Protein AF-A0A831V0L2-F1 (afdb_monomer)

Radius of gyration: 21.96 Å; Cα contacts (8 Å, |Δi|>4): 81; chains: 1; bounding box: 52×39×58 Å

Structure (mmCIF, N/CA/C/O backbone):
data_AF-A0A831V0L2-F1
#
_entry.id   AF-A0A831V0L2-F1
#
loop_
_atom_site.group_PDB
_atom_site.id
_atom_site.type_symbol
_atom_site.label_atom_id
_atom_site.label_alt_id
_atom_site.label_comp_id
_atom_site.label_asym_id
_atom_site.label_entity_id
_atom_site.label_seq_id
_atom_site.pdbx_PDB_ins_code
_atom_site.Cartn_x
_atom_site.Cartn_y
_atom_site.Cartn_z
_atom_site.occupancy
_atom_site.B_iso_or_equiv
_atom_site.auth_seq_id
_atom_site.auth_comp_id
_atom_site.auth_asym_id
_atom_site.auth_atom_id
_atom_site.pdbx_PDB_model_num
ATOM 1 N N . GLY A 1 1 ? 4.691 26.714 -2.841 1.00 62.34 1 GLY A N 1
ATOM 2 C CA . GLY A 1 1 ? 4.157 25.437 -2.334 1.00 62.34 1 GLY A CA 1
ATOM 3 C C . GLY A 1 1 ? 3.322 24.830 -3.431 1.00 62.34 1 GLY A C 1
ATOM 4 O O . GLY A 1 1 ? 2.643 25.592 -4.102 1.00 62.34 1 GLY A O 1
ATOM 5 N N . TYR A 1 2 ? 3.426 23.524 -3.656 1.00 72.19 2 TYR A N 1
ATOM 6 C CA . TYR A 1 2 ? 2.628 22.845 -4.677 1.00 72.19 2 TYR A CA 1
ATOM 7 C C . TYR A 1 2 ? 1.156 22.816 -4.266 1.00 72.19 2 TYR A C 1
ATOM 9 O O . TYR A 1 2 ? 0.840 22.475 -3.124 1.00 72.19 2 TYR A O 1
ATOM 17 N N . THR A 1 3 ? 0.258 23.151 -5.188 1.00 89.75 3 THR A N 1
ATOM 18 C CA . THR A 1 3 ? -1.159 22.804 -5.037 1.00 89.75 3 THR A CA 1
ATOM 19 C C . THR A 1 3 ? -1.319 21.277 -5.095 1.00 89.75 3 THR A C 1
ATOM 21 O O . THR A 1 3 ? -0.490 20.599 -5.715 1.00 89.75 3 THR A O 1
ATOM 24 N N . PRO A 1 4 ? -2.374 20.697 -4.489 1.00 81.50 4 PRO A N 1
ATOM 25 C CA . PRO A 1 4 ? -2.610 19.254 -4.555 1.00 81.50 4 PRO A CA 1
ATOM 26 C C . PRO A 1 4 ? -2.603 18.717 -5.993 1.00 81.50 4 PRO A C 1
ATOM 28 O O . PRO A 1 4 ? -1.989 17.689 -6.265 1.00 81.50 4 PRO A O 1
ATOM 31 N N . SER A 1 5 ? -3.201 19.450 -6.938 1.00 84.38 5 SER A N 1
ATOM 32 C CA . SER A 1 5 ? -3.215 19.089 -8.359 1.00 84.38 5 SER A CA 1
ATOM 33 C C . SER A 1 5 ? -1.823 19.046 -8.987 1.00 84.38 5 SER A C 1
ATOM 35 O O . SER A 1 5 ? -1.526 18.124 -9.741 1.00 84.38 5 SER A O 1
ATOM 37 N N . GLU A 1 6 ? -0.951 20.004 -8.673 1.00 90.25 6 GLU A N 1
ATOM 38 C CA . GLU A 1 6 ? 0.407 20.033 -9.227 1.00 90.25 6 GLU A CA 1
ATOM 39 C C . GLU A 1 6 ? 1.288 18.934 -8.621 1.00 90.25 6 GLU A C 1
ATOM 41 O O . GLU A 1 6 ? 2.101 18.341 -9.329 1.00 90.25 6 GLU A O 1
ATOM 46 N N . PHE A 1 7 ? 1.105 18.616 -7.334 1.00 87.56 7 PHE A N 1
ATOM 47 C CA . PHE A 1 7 ? 1.802 17.501 -6.694 1.00 87.56 7 PHE A CA 1
ATOM 48 C C . PHE A 1 7 ? 1.422 16.163 -7.340 1.00 87.56 7 PHE A C 1
ATOM 50 O O . PHE A 1 7 ? 2.300 15.434 -7.801 1.00 87.56 7 PHE A O 1
ATOM 57 N N . PHE A 1 8 ? 0.123 15.860 -7.440 1.00 86.44 8 PHE A N 1
ATOM 58 C CA . PHE A 1 8 ? -0.338 14.616 -8.064 1.00 86.44 8 PHE A CA 1
ATOM 59 C C . PHE A 1 8 ? 0.013 14.548 -9.552 1.00 86.44 8 PHE A C 1
ATOM 61 O O . PHE A 1 8 ? 0.412 13.487 -10.029 1.00 86.44 8 PHE A O 1
ATOM 68 N N . GLY A 1 9 ? -0.060 15.675 -10.268 1.00 89.12 9 GLY A N 1
ATOM 69 C CA . GLY A 1 9 ? 0.385 15.768 -11.658 1.00 89.12 9 GLY A CA 1
ATOM 70 C C . GLY A 1 9 ? 1.874 15.454 -11.817 1.00 89.12 9 GLY A C 1
ATOM 71 O O . GLY A 1 9 ? 2.248 14.681 -12.696 1.00 89.12 9 GLY A O 1
ATOM 72 N N . SER A 1 10 ? 2.720 15.983 -10.928 1.00 91.50 10 SER A N 1
ATOM 73 C CA . SER A 1 10 ? 4.159 15.700 -10.914 1.00 91.50 10 SER A CA 1
ATOM 74 C C . SER A 1 10 ? 4.450 14.225 -10.620 1.00 91.50 10 SER A C 1
ATOM 76 O O . SER A 1 10 ? 5.195 13.585 -11.360 1.00 91.50 10 SER A O 1
ATOM 78 N N . VAL A 1 11 ? 3.815 13.647 -9.595 1.00 88.50 11 VAL A N 1
ATOM 79 C CA . VAL A 1 11 ? 3.980 12.224 -9.248 1.00 88.50 11 VAL A CA 1
ATOM 80 C C . VAL A 1 11 ? 3.547 11.322 -10.407 1.00 88.50 11 VAL A C 1
ATOM 82 O O . VAL A 1 11 ? 4.280 10.408 -10.781 1.00 88.50 11 VAL A O 1
ATOM 85 N N . ALA A 1 12 ? 2.395 11.599 -11.022 1.00 89.75 12 ALA A N 1
ATOM 86 C CA . ALA A 1 12 ? 1.910 10.842 -12.171 1.00 89.75 12 ALA A CA 1
ATOM 87 C C . ALA A 1 12 ? 2.854 10.954 -13.379 1.00 89.75 12 ALA A C 1
ATOM 89 O O . ALA A 1 12 ? 3.116 9.951 -14.047 1.00 89.75 12 ALA A O 1
ATOM 90 N N . ALA A 1 13 ? 3.406 12.143 -13.641 1.00 92.25 13 ALA A N 1
ATOM 91 C CA . ALA A 1 13 ? 4.384 12.344 -14.706 1.00 92.25 13 ALA A CA 1
ATOM 92 C C . ALA A 1 13 ? 5.652 11.514 -14.466 1.00 92.25 13 ALA A C 1
ATOM 94 O O . ALA A 1 13 ? 6.080 10.784 -15.358 1.00 92.25 13 ALA A O 1
ATOM 95 N N . TRP A 1 14 ? 6.204 11.546 -13.250 1.00 93.12 14 TRP A N 1
ATOM 96 C CA . TRP A 1 14 ? 7.375 10.744 -12.884 1.00 93.12 14 TRP A CA 1
ATOM 97 C C . TRP A 1 14 ? 7.135 9.243 -13.037 1.00 93.12 14 TRP A C 1
ATOM 99 O O . TRP A 1 14 ? 7.963 8.554 -13.634 1.00 93.12 14 TRP A O 1
ATOM 109 N N . LEU A 1 15 ? 5.991 8.741 -12.562 1.00 91.75 15 LEU A N 1
ATOM 110 C CA . LEU A 1 15 ? 5.611 7.337 -12.742 1.00 91.75 15 LEU A CA 1
ATOM 111 C C . LEU A 1 15 ? 5.511 6.968 -14.222 1.00 91.75 15 LEU A C 1
ATOM 113 O O . LEU A 1 15 ? 6.011 5.926 -14.635 1.00 91.75 15 LEU A O 1
ATOM 117 N N . THR A 1 16 ? 4.908 7.842 -15.026 1.00 93.06 16 THR A N 1
ATOM 118 C CA . THR A 1 16 ? 4.739 7.626 -16.465 1.00 93.06 16 THR A CA 1
ATOM 119 C C . THR A 1 16 ? 6.090 7.589 -17.176 1.00 93.06 16 THR A C 1
ATOM 121 O O . THR A 1 16 ? 6.351 6.674 -17.953 1.00 93.06 16 THR A O 1
ATOM 124 N N . TYR A 1 17 ? 6.989 8.531 -16.882 1.00 94.75 17 TYR A N 1
ATOM 125 C CA . TYR A 1 17 ? 8.326 8.557 -17.476 1.00 94.75 17 TYR A CA 1
ATOM 126 C C . TYR A 1 17 ? 9.140 7.317 -17.115 1.00 94.75 17 TYR A C 1
ATOM 128 O O . TYR A 1 17 ? 9.710 6.685 -18.004 1.00 94.75 17 TYR A O 1
ATOM 136 N N . LEU A 1 18 ? 9.150 6.927 -15.839 1.00 93.81 18 LEU A N 1
ATOM 137 C CA . LEU A 1 18 ? 9.831 5.710 -15.400 1.00 93.81 18 LEU A CA 1
ATOM 138 C C . LEU A 1 18 ? 9.249 4.464 -16.074 1.00 93.81 18 LEU A C 1
ATOM 140 O O . LEU A 1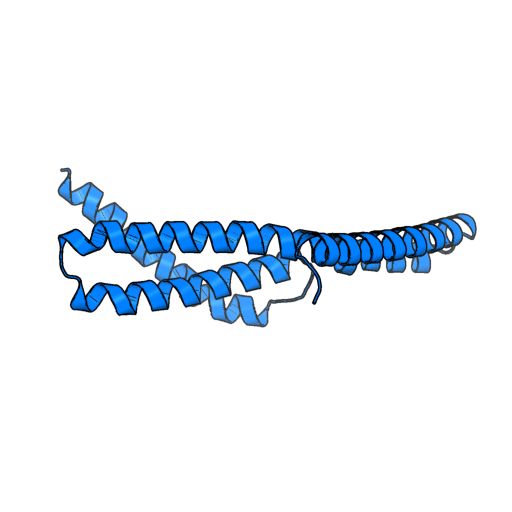 18 ? 10.011 3.615 -16.533 1.00 93.81 18 LEU A O 1
ATOM 144 N N . LEU A 1 19 ? 7.922 4.380 -16.196 1.00 94.56 19 LEU A N 1
ATOM 145 C CA . LEU A 1 19 ? 7.251 3.275 -16.875 1.00 94.56 19 LEU A CA 1
ATOM 146 C C . LEU A 1 19 ? 7.698 3.158 -18.333 1.00 94.56 19 LEU A C 1
ATOM 148 O O . LEU A 1 19 ? 8.107 2.081 -18.757 1.00 94.56 19 LEU A O 1
ATOM 152 N N . PHE A 1 20 ? 7.665 4.252 -19.097 1.00 95.25 20 PHE A N 1
ATOM 153 C CA . PHE A 1 20 ? 8.065 4.218 -20.505 1.00 95.25 20 PHE A CA 1
ATOM 154 C C . PHE A 1 20 ? 9.547 3.894 -20.691 1.00 95.25 20 PHE A C 1
ATOM 156 O O . PHE A 1 20 ? 9.886 3.137 -21.599 1.00 95.25 20 PHE A O 1
ATOM 163 N N . ILE A 1 21 ? 10.425 4.411 -19.826 1.00 95.19 21 ILE A N 1
ATOM 164 C CA . ILE A 1 21 ? 11.856 4.086 -19.864 1.00 95.19 21 ILE A CA 1
ATOM 165 C C . ILE A 1 21 ? 12.062 2.587 -19.621 1.00 95.19 21 ILE A C 1
ATOM 167 O O . ILE A 1 21 ? 12.730 1.926 -20.413 1.00 95.19 21 ILE A O 1
ATOM 171 N N . LEU A 1 22 ? 11.460 2.029 -18.568 1.00 94.56 22 LEU A N 1
ATOM 172 C CA . LEU A 1 22 ? 11.603 0.608 -18.249 1.00 94.56 22 LEU A CA 1
ATOM 173 C C . LEU A 1 22 ? 10.995 -0.281 -19.340 1.00 94.56 22 LEU A C 1
ATOM 175 O O . LEU A 1 22 ? 11.629 -1.242 -19.764 1.00 94.56 22 LEU A O 1
ATOM 179 N N . LEU A 1 23 ? 9.824 0.065 -19.874 1.00 94.69 23 LEU A N 1
ATOM 180 C CA . LEU A 1 23 ? 9.219 -0.687 -20.976 1.00 94.69 23 LEU A CA 1
ATOM 181 C C . LEU A 1 23 ? 10.064 -0.636 -22.254 1.00 94.69 23 LEU A C 1
ATOM 183 O O . LEU A 1 23 ? 10.171 -1.646 -22.947 1.00 94.69 23 LEU A O 1
ATOM 187 N N . ALA A 1 24 ? 10.708 0.495 -22.553 1.00 95.00 24 ALA A N 1
ATOM 188 C CA . ALA A 1 24 ? 11.638 0.587 -23.675 1.00 95.00 24 ALA A CA 1
ATOM 189 C C . ALA A 1 24 ? 12.848 -0.341 -23.477 1.00 95.00 24 ALA A C 1
ATOM 191 O O . ALA A 1 24 ? 13.230 -1.057 -24.403 1.00 95.00 24 ALA A O 1
ATOM 192 N N . VAL A 1 25 ? 13.414 -0.391 -22.265 1.00 94.75 25 VAL A N 1
ATOM 193 C CA . VAL A 1 25 ? 14.508 -1.320 -21.933 1.00 94.75 25 VAL A CA 1
ATOM 194 C C . VAL A 1 25 ? 14.046 -2.775 -22.055 1.00 94.75 25 VAL A C 1
ATOM 196 O O . VAL A 1 25 ? 14.749 -3.582 -22.661 1.00 94.75 25 VAL A O 1
ATOM 199 N N . ALA A 1 26 ? 12.856 -3.110 -21.551 1.00 93.62 26 ALA A N 1
ATOM 200 C CA . ALA A 1 26 ? 12.283 -4.451 -21.665 1.00 93.62 26 ALA A CA 1
ATOM 201 C C . ALA A 1 26 ? 12.078 -4.860 -23.135 1.00 93.62 26 ALA A C 1
ATOM 203 O O . ALA A 1 26 ? 12.433 -5.971 -23.532 1.00 93.62 26 ALA A O 1
ATOM 204 N N . TYR A 1 27 ? 11.563 -3.947 -23.962 1.00 94.50 27 TYR A N 1
ATOM 205 C CA . TYR A 1 27 ? 11.375 -4.171 -25.394 1.00 94.50 27 TYR A CA 1
ATOM 206 C C . TYR A 1 27 ? 12.703 -4.422 -26.115 1.00 94.50 27 TYR A C 1
ATOM 208 O O . TYR A 1 27 ? 12.811 -5.361 -26.905 1.00 94.50 27 TYR A O 1
ATOM 216 N N . LEU A 1 28 ? 13.738 -3.627 -25.827 1.00 94.38 28 LEU A N 1
ATOM 217 C CA . LEU A 1 28 ? 15.071 -3.850 -26.388 1.00 94.38 28 LEU A CA 1
ATOM 218 C C . LEU A 1 28 ? 15.634 -5.204 -25.938 1.00 94.38 28 LEU A C 1
ATOM 220 O O . LEU A 1 28 ? 16.060 -5.988 -26.781 1.00 94.38 28 LEU A O 1
ATOM 224 N N . ALA A 1 29 ? 15.572 -5.521 -24.642 1.00 93.19 29 ALA A N 1
ATOM 225 C CA . ALA A 1 29 ? 16.053 -6.793 -24.102 1.00 93.19 29 ALA A CA 1
ATOM 226 C C . ALA A 1 29 ? 15.389 -8.004 -24.776 1.00 93.19 29 ALA A C 1
ATOM 228 O O . ALA A 1 29 ? 16.076 -8.956 -25.145 1.00 93.19 29 ALA A O 1
ATOM 229 N N . SER A 1 30 ? 14.075 -7.936 -25.010 1.00 92.38 30 SER A N 1
ATOM 230 C CA . SER A 1 30 ? 13.330 -8.972 -25.728 1.00 92.38 30 SER A CA 1
ATOM 231 C C . SER A 1 30 ? 13.809 -9.135 -27.177 1.00 92.38 30 SER A C 1
ATOM 233 O O . SER A 1 30 ? 14.052 -10.260 -27.610 1.00 92.38 30 SER A O 1
ATOM 235 N N . ASN A 1 31 ? 14.027 -8.034 -27.904 1.00 93.94 31 ASN A N 1
ATOM 236 C CA . ASN A 1 31 ? 14.506 -8.078 -29.291 1.00 93.94 31 ASN A CA 1
ATOM 237 C C . ASN A 1 31 ? 15.941 -8.606 -29.425 1.00 93.94 31 ASN A C 1
ATOM 239 O O . ASN A 1 31 ? 16.259 -9.278 -30.402 1.00 93.94 31 ASN A O 1
ATOM 243 N N . PHE A 1 32 ? 16.804 -8.337 -28.444 1.00 93.00 32 PHE A N 1
ATOM 244 C CA . PHE A 1 32 ? 18.171 -8.867 -28.408 1.00 93.00 32 PHE A CA 1
ATOM 245 C C . PHE A 1 32 ? 18.261 -10.292 -27.827 1.00 93.00 32 PHE A C 1
ATOM 247 O O . PHE A 1 32 ? 19.362 -10.814 -27.666 1.00 93.00 32 PHE A O 1
ATOM 254 N N . GLY A 1 33 ? 17.126 -10.930 -27.510 1.00 91.69 33 GLY A N 1
ATOM 255 C CA . GLY A 1 33 ? 17.074 -12.296 -26.977 1.00 91.69 33 GLY A CA 1
ATOM 256 C C . GLY A 1 33 ? 17.553 -12.432 -25.528 1.00 91.69 33 GLY A C 1
ATOM 257 O O . GLY A 1 33 ? 17.841 -13.538 -25.075 1.00 91.69 33 GLY A O 1
ATOM 258 N N . ASN A 1 34 ? 17.651 -11.327 -24.786 1.00 92.12 34 ASN A N 1
ATOM 259 C CA . ASN A 1 34 ? 18.214 -11.291 -23.441 1.00 92.12 34 ASN A CA 1
ATOM 260 C C . ASN A 1 34 ? 17.104 -11.430 -22.382 1.00 92.12 34 ASN A C 1
ATOM 262 O O . ASN A 1 34 ? 16.603 -10.450 -21.824 1.00 92.12 34 ASN A O 1
ATOM 266 N N . VAL A 1 35 ? 16.677 -12.676 -22.155 1.00 91.56 35 VAL A N 1
ATOM 267 C CA . VAL A 1 35 ? 15.494 -13.015 -21.340 1.00 91.56 35 VAL A CA 1
ATOM 268 C C . VAL A 1 35 ? 15.653 -12.608 -19.872 1.00 91.56 35 VAL A C 1
ATOM 270 O O . VAL A 1 35 ? 14.691 -12.138 -19.267 1.00 91.56 35 VAL A O 1
ATOM 273 N N . GLU A 1 36 ? 16.858 -12.727 -19.310 1.00 92.94 36 GLU A N 1
ATOM 274 C CA . GLU A 1 36 ? 17.133 -12.368 -17.910 1.00 92.94 36 GLU A CA 1
ATOM 275 C C . GLU A 1 36 ? 16.883 -10.879 -17.646 1.00 92.94 36 GLU A C 1
ATOM 277 O O . GLU A 1 36 ? 16.205 -10.512 -16.685 1.00 92.94 36 GLU A O 1
ATOM 282 N N . VAL A 1 37 ? 17.366 -10.014 -18.544 1.00 91.38 37 VAL A N 1
ATOM 283 C CA . VAL A 1 37 ? 17.175 -8.562 -18.440 1.00 91.38 37 VAL A CA 1
ATOM 284 C C . VAL A 1 37 ? 15.698 -8.207 -18.577 1.00 91.38 37 VAL A C 1
ATOM 286 O O . VAL A 1 37 ? 15.189 -7.408 -17.796 1.00 91.38 37 VAL A O 1
ATOM 289 N N . TYR A 1 38 ? 14.987 -8.825 -19.524 1.00 93.44 38 TYR A N 1
ATOM 290 C CA . TYR A 1 38 ? 13.546 -8.616 -19.679 1.00 93.44 38 TYR A CA 1
ATOM 291 C C . TYR A 1 38 ? 12.782 -8.959 -18.392 1.00 93.44 38 TYR A C 1
ATOM 293 O O . TYR A 1 38 ? 12.011 -8.135 -17.900 1.00 93.44 38 TYR A O 1
ATOM 301 N N . GLN A 1 39 ? 13.024 -10.140 -17.816 1.00 93.94 39 GLN A N 1
ATOM 302 C C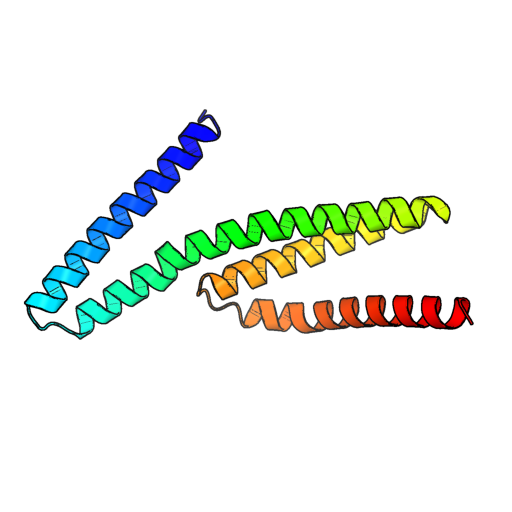A . GLN A 1 39 ? 12.356 -10.579 -16.588 1.00 93.94 39 GLN A CA 1
ATOM 303 C C . GLN A 1 39 ? 12.674 -9.666 -15.403 1.00 93.94 39 GLN A C 1
ATOM 305 O O . GLN A 1 39 ? 11.774 -9.308 -14.644 1.00 93.94 39 GLN A O 1
ATOM 310 N N . TRP A 1 40 ? 13.934 -9.250 -15.262 1.00 94.38 40 TRP A N 1
ATOM 311 C CA . TRP A 1 40 ? 14.344 -8.334 -14.202 1.00 94.38 40 TRP A CA 1
AT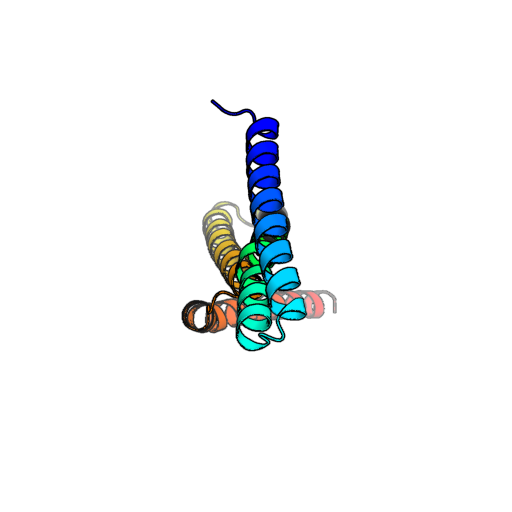OM 312 C C . TRP A 1 40 ? 13.648 -6.973 -14.319 1.00 94.38 40 TRP A C 1
ATOM 314 O O . TRP A 1 40 ? 13.113 -6.465 -13.334 1.00 94.38 40 TRP A O 1
ATOM 324 N N . VAL A 1 41 ? 13.584 -6.408 -15.529 1.00 93.69 41 VAL A N 1
ATOM 325 C CA . VAL A 1 41 ? 12.908 -5.126 -15.769 1.00 93.69 41 VAL A CA 1
ATOM 326 C C . VAL A 1 41 ? 11.404 -5.239 -15.532 1.00 93.69 41 VAL A C 1
ATOM 328 O O . VAL A 1 41 ? 10.829 -4.370 -14.882 1.00 93.69 41 VAL A O 1
ATOM 331 N N . MET A 1 42 ? 10.761 -6.308 -16.008 1.00 94.06 42 MET A N 1
ATOM 332 C CA . MET A 1 42 ? 9.328 -6.520 -15.780 1.00 94.06 42 MET A CA 1
ATOM 333 C C . MET A 1 42 ? 9.008 -6.689 -14.294 1.00 94.06 42 MET A C 1
ATOM 335 O O . MET A 1 42 ? 8.068 -6.069 -13.804 1.00 94.06 42 MET A O 1
ATOM 339 N N . SER A 1 43 ? 9.838 -7.428 -13.554 1.00 92.44 43 SER A N 1
ATOM 340 C CA . SER A 1 43 ? 9.723 -7.538 -12.096 1.00 92.44 43 SER A CA 1
ATOM 341 C C . SER A 1 43 ? 9.864 -6.173 -11.413 1.00 92.44 43 SER A C 1
ATOM 343 O O . SER A 1 43 ? 9.059 -5.817 -10.553 1.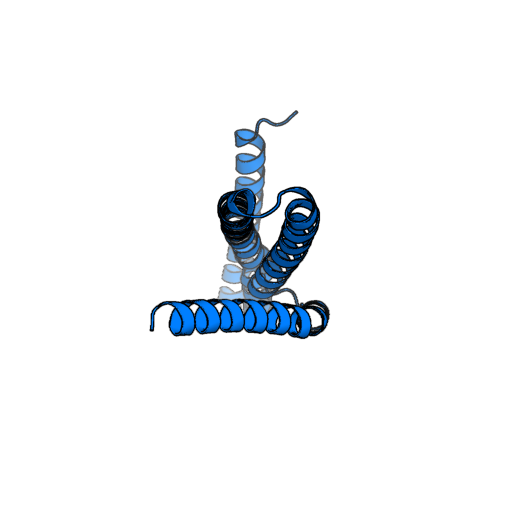00 92.44 43 SER A O 1
ATOM 345 N N . ALA A 1 44 ? 10.817 -5.342 -11.850 1.00 91.44 44 ALA A N 1
ATOM 346 C CA . ALA A 1 44 ? 10.965 -3.985 -11.332 1.00 91.44 44 ALA A CA 1
ATOM 347 C C . ALA A 1 44 ? 9.730 -3.108 -11.617 1.00 91.44 44 ALA A C 1
ATOM 349 O O . ALA A 1 44 ? 9.292 -2.357 -10.745 1.00 91.44 44 ALA A O 1
ATOM 350 N N . VAL A 1 45 ? 9.135 -3.216 -12.809 1.00 92.62 45 VAL A N 1
ATOM 351 C CA . VAL A 1 45 ? 7.889 -2.513 -13.155 1.00 92.62 45 VAL A CA 1
ATOM 352 C C . VAL A 1 45 ? 6.739 -2.970 -12.250 1.00 92.62 45 VAL A C 1
ATOM 354 O O . VAL A 1 45 ? 6.012 -2.139 -11.705 1.00 92.62 45 VAL A O 1
ATOM 357 N N . GLU A 1 46 ? 6.580 -4.274 -12.043 1.00 89.50 46 GLU A N 1
ATOM 358 C CA . GLU A 1 46 ? 5.510 -4.827 -11.210 1.00 89.50 46 GLU A CA 1
ATOM 359 C C . GLU A 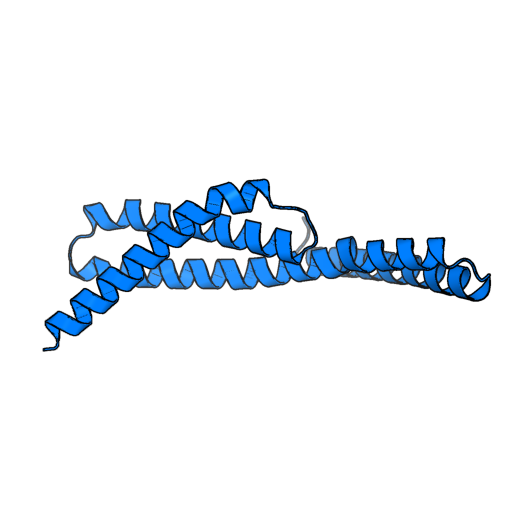1 46 ? 5.643 -4.435 -9.735 1.00 89.50 46 GLU A C 1
ATOM 361 O O . GLU A 1 46 ? 4.674 -3.973 -9.129 1.00 89.50 46 GLU A O 1
ATOM 366 N N . VAL A 1 47 ? 6.84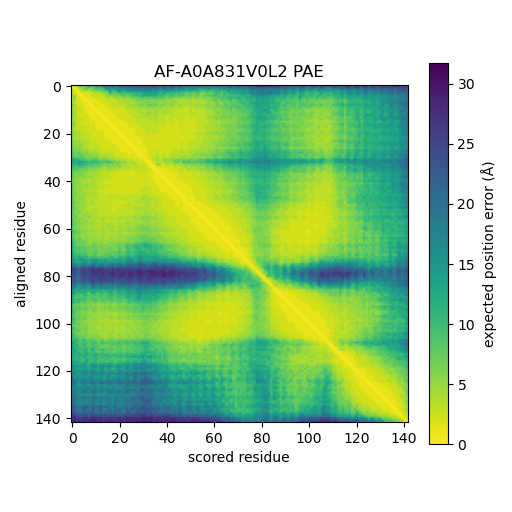0 -4.567 -9.163 1.00 88.12 47 VAL A N 1
ATOM 367 C CA . VAL A 1 47 ? 7.079 -4.301 -7.740 1.00 88.12 47 VAL A CA 1
ATOM 368 C C . VAL A 1 47 ? 7.105 -2.802 -7.453 1.00 88.12 47 VAL A C 1
ATOM 370 O O . VAL A 1 47 ? 6.429 -2.338 -6.541 1.00 88.12 47 VAL A O 1
ATOM 373 N N . TYR A 1 48 ? 7.849 -2.008 -8.227 1.00 87.38 48 TYR A N 1
ATOM 374 C CA . TYR A 1 48 ? 8.070 -0.604 -7.872 1.00 87.38 48 TYR A CA 1
ATOM 375 C C . TYR A 1 48 ? 7.033 0.349 -8.459 1.00 87.38 48 TYR A C 1
ATOM 377 O O . TYR A 1 48 ? 6.631 1.282 -7.771 1.00 87.38 48 TYR A O 1
ATOM 385 N N . LEU A 1 49 ? 6.576 0.145 -9.699 1.00 89.94 49 LEU A N 1
ATOM 386 C CA . LEU A 1 49 ? 5.588 1.045 -10.309 1.00 89.94 49 LEU A CA 1
ATOM 387 C C . LEU A 1 49 ? 4.168 0.613 -9.956 1.00 89.94 49 LEU A C 1
ATOM 389 O O . LEU A 1 49 ? 3.429 1.366 -9.320 1.00 89.94 49 LEU A O 1
ATOM 393 N N . PHE A 1 50 ? 3.784 -0.610 -10.324 1.00 90.12 50 PHE A N 1
ATOM 394 C CA . PHE A 1 50 ? 2.437 -1.098 -10.025 1.00 90.12 50 PHE A CA 1
ATOM 395 C C . PHE A 1 50 ? 2.221 -1.290 -8.524 1.00 90.12 50 PHE A C 1
ATOM 397 O O . PHE A 1 50 ? 1.153 -0.936 -8.021 1.00 90.12 50 PHE A O 1
ATOM 404 N N . GLY A 1 51 ? 3.227 -1.779 -7.797 1.00 90.56 51 GLY A N 1
ATOM 405 C CA . GLY A 1 51 ? 3.175 -1.876 -6.341 1.00 90.56 51 GLY A CA 1
ATOM 406 C C . GLY A 1 51 ? 2.965 -0.521 -5.663 1.00 90.56 51 GLY A C 1
ATOM 407 O O . GLY A 1 51 ? 2.101 -0.407 -4.794 1.00 90.56 51 GLY A O 1
ATOM 408 N N . PHE A 1 52 ? 3.641 0.539 -6.119 1.00 88.81 52 PHE A N 1
ATOM 409 C CA . PHE A 1 52 ? 3.426 1.894 -5.598 1.00 88.81 52 PHE A CA 1
ATOM 410 C C . PHE A 1 52 ? 1.989 2.387 -5.818 1.00 88.81 52 PHE A C 1
ATOM 412 O O . PHE A 1 52 ? 1.366 2.923 -4.899 1.00 88.81 52 PHE A O 1
ATOM 419 N N . VAL A 1 53 ? 1.423 2.166 -7.009 1.00 91.19 53 VAL A N 1
ATOM 420 C CA . VAL A 1 53 ? 0.032 2.551 -7.307 1.00 91.19 53 VAL A CA 1
ATOM 421 C C . VAL A 1 53 ? -0.959 1.776 -6.432 1.00 91.19 53 VAL A C 1
ATOM 423 O O . VAL A 1 53 ? -1.876 2.378 -5.869 1.00 91.19 53 VAL A O 1
ATOM 426 N N . LYS A 1 54 ? -0.763 0.458 -6.272 1.00 89.56 54 LYS A N 1
ATOM 427 C CA . LYS A 1 54 ? -1.586 -0.383 -5.385 1.00 89.56 54 LYS A CA 1
ATOM 428 C C . LYS A 1 54 ? -1.521 0.105 -3.943 1.00 89.56 54 LYS A C 1
ATOM 430 O O . LYS A 1 54 ? -2.568 0.302 -3.331 1.00 89.56 54 LYS A O 1
ATOM 435 N N . PHE A 1 55 ? -0.315 0.352 -3.431 1.00 91.19 55 PHE A N 1
ATOM 436 C CA . PHE A 1 55 ? -0.098 0.873 -2.084 1.00 91.19 55 PHE A CA 1
ATOM 437 C C . PHE A 1 55 ? -0.897 2.159 -1.854 1.00 91.19 55 PHE A C 1
ATOM 439 O O . PHE A 1 55 ? -1.619 2.280 -0.861 1.00 91.19 55 PHE A O 1
ATOM 446 N N . PHE A 1 56 ? -0.813 3.102 -2.794 1.00 90.38 56 PHE A N 1
ATOM 447 C CA . PHE A 1 56 ? -1.479 4.394 -2.669 1.00 90.38 56 PHE A CA 1
ATOM 448 C C . PHE A 1 56 ? -3.007 4.255 -2.691 1.00 90.38 56 PHE A C 1
ATOM 450 O O . PHE A 1 56 ? -3.700 4.804 -1.836 1.00 90.38 56 PHE A O 1
ATOM 457 N N . MET A 1 57 ? -3.535 3.466 -3.630 1.00 91.69 57 MET A N 1
ATOM 458 C CA . MET A 1 57 ? -4.973 3.232 -3.772 1.00 91.69 57 MET A CA 1
ATOM 459 C C . MET A 1 57 ? -5.566 2.537 -2.540 1.00 91.69 57 MET A C 1
ATOM 461 O O . MET A 1 57 ? -6.583 2.982 -2.007 1.00 91.69 57 MET A O 1
ATOM 465 N N . ILE A 1 58 ? -4.907 1.480 -2.059 1.00 91.56 58 ILE A N 1
ATOM 466 C CA . ILE A 1 58 ? -5.332 0.732 -0.873 1.00 91.56 58 ILE A CA 1
ATOM 467 C C . ILE A 1 58 ? -5.263 1.614 0.372 1.00 91.56 58 ILE A C 1
ATOM 469 O O . ILE A 1 58 ? -6.185 1.575 1.180 1.00 91.56 58 ILE A O 1
ATOM 473 N N . SER A 1 59 ? -4.220 2.436 0.518 1.00 91.56 59 SER A N 1
ATOM 474 C CA . SER A 1 59 ? -4.083 3.330 1.673 1.00 91.56 59 SER A CA 1
ATOM 475 C C . SER A 1 59 ? -5.204 4.367 1.726 1.00 91.56 59 SER A C 1
ATOM 477 O O . SER A 1 59 ? -5.807 4.547 2.780 1.00 91.56 59 SER A O 1
ATOM 479 N N . ILE A 1 60 ? -5.540 5.004 0.596 1.00 92.88 60 ILE A N 1
ATOM 480 C CA . ILE A 1 60 ? -6.642 5.979 0.537 1.00 92.88 60 ILE A CA 1
ATOM 481 C C . ILE A 1 60 ? -7.960 5.319 0.946 1.00 92.88 60 ILE A C 1
ATOM 483 O O . ILE A 1 60 ? -8.643 5.806 1.845 1.00 92.88 60 ILE A O 1
ATOM 487 N N . ILE A 1 61 ? -8.314 4.203 0.303 1.00 92.44 61 ILE A N 1
ATOM 488 C CA . ILE A 1 61 ? -9.579 3.509 0.574 1.00 92.44 61 ILE A CA 1
ATOM 489 C C . ILE A 1 61 ? -9.602 2.996 2.016 1.00 92.44 61 ILE A C 1
ATOM 491 O O . ILE A 1 61 ? -10.593 3.168 2.722 1.00 92.44 61 ILE A O 1
ATOM 495 N N . GLY A 1 62 ? -8.504 2.395 2.467 1.00 90.75 62 GLY A N 1
ATOM 496 C CA . GLY A 1 62 ? -8.378 1.843 3.805 1.00 90.75 62 GLY A CA 1
ATOM 497 C C . GLY A 1 62 ? -8.529 2.909 4.883 1.00 90.75 62 GLY A C 1
ATOM 498 O O . GLY A 1 62 ? -9.306 2.709 5.808 1.00 90.75 62 GLY A O 1
ATOM 499 N N . PHE A 1 63 ? -7.877 4.065 4.754 1.00 93.50 63 PHE A N 1
ATOM 500 C CA . PHE A 1 63 ? -8.021 5.145 5.734 1.00 93.50 63 PHE A CA 1
ATOM 501 C C . PHE A 1 63 ? -9.439 5.714 5.774 1.00 93.50 63 PHE A C 1
ATOM 503 O O . PHE A 1 63 ? -9.972 5.891 6.866 1.00 93.50 63 PHE A O 1
ATOM 510 N N . ILE A 1 64 ? -10.094 5.883 4.619 1.00 93.25 64 ILE A N 1
ATOM 511 C CA . ILE A 1 64 ? -11.508 6.290 4.565 1.00 93.25 64 ILE A CA 1
ATOM 512 C C . ILE A 1 64 ? -12.396 5.280 5.313 1.00 93.25 64 ILE A C 1
ATOM 514 O O . ILE A 1 64 ? -13.281 5.672 6.073 1.00 93.25 64 ILE A O 1
ATOM 518 N N . LEU A 1 65 ? -12.159 3.977 5.126 1.00 89.88 65 LEU A N 1
ATOM 519 C CA . LEU A 1 65 ? -12.910 2.930 5.825 1.00 89.88 65 LEU A CA 1
ATOM 520 C C . LEU A 1 65 ? -12.670 2.953 7.336 1.00 89.88 65 LEU A C 1
ATOM 522 O O . LEU A 1 65 ? -13.618 2.783 8.103 1.00 89.88 65 LEU A O 1
ATOM 526 N N . VAL A 1 66 ? -11.426 3.169 7.768 1.00 90.12 66 VAL A N 1
ATOM 527 C CA . VAL A 1 66 ? -11.093 3.270 9.194 1.00 90.12 66 VAL A CA 1
ATOM 528 C C . VAL A 1 66 ? -11.784 4.468 9.828 1.00 90.12 66 VAL A C 1
ATOM 530 O O . VAL A 1 66 ? -12.399 4.312 10.881 1.00 90.12 66 VAL A O 1
ATOM 533 N N . ASP A 1 67 ? -11.748 5.629 9.177 1.00 89.69 67 ASP A N 1
ATOM 534 C CA . ASP A 1 67 ? -12.409 6.840 9.667 1.00 89.69 67 ASP A CA 1
ATOM 535 C C . ASP A 1 67 ? -13.917 6.626 9.814 1.00 89.69 67 ASP A C 1
ATOM 537 O O . ASP A 1 67 ? -14.482 6.909 10.872 1.00 89.69 67 ASP A O 1
ATOM 541 N N . GLY A 1 68 ? -14.557 6.032 8.801 1.00 86.56 68 GLY A N 1
ATOM 542 C CA . GLY A 1 68 ? -15.980 5.699 8.857 1.00 86.56 68 GLY A CA 1
ATOM 543 C C . GLY A 1 68 ? -16.319 4.686 9.956 1.00 86.56 68 GLY A C 1
ATOM 544 O O . GLY A 1 68 ? -17.326 4.833 10.651 1.00 86.56 68 GLY A O 1
ATOM 545 N N . PHE A 1 69 ? -15.474 3.671 10.160 1.00 84.69 69 PHE A N 1
ATOM 546 C CA . PHE A 1 69 ? -15.673 2.668 11.208 1.00 84.69 69 PHE A CA 1
ATOM 547 C C . PHE A 1 69 ? -15.526 3.259 12.615 1.00 84.69 69 PHE A C 1
ATOM 549 O O . PHE A 1 69 ? -16.344 2.994 13.497 1.00 84.69 69 PHE A O 1
ATOM 556 N N . VAL A 1 70 ? -14.509 4.091 12.830 1.00 84.94 70 VAL A N 1
ATOM 557 C CA . VAL A 1 70 ? -14.271 4.758 14.113 1.00 84.94 70 VAL A CA 1
ATOM 558 C C . VAL A 1 70 ? -15.403 5.738 14.417 1.00 84.94 70 VAL A C 1
ATOM 560 O O . VAL A 1 70 ? -15.937 5.730 15.527 1.00 84.94 70 VAL A O 1
ATOM 563 N N . GLU A 1 71 ? -15.848 6.519 13.431 1.00 84.44 71 GLU A N 1
ATOM 564 C CA . GLU A 1 71 ? -16.993 7.420 13.585 1.00 84.44 71 GLU A CA 1
ATOM 565 C C . GLU A 1 71 ? -18.285 6.659 13.933 1.00 84.44 71 GLU A C 1
ATOM 567 O O . GLU A 1 71 ? -19.068 7.110 14.776 1.00 84.44 71 GLU A O 1
ATOM 572 N N . TYR A 1 72 ? -18.493 5.474 13.349 1.00 82.25 72 TYR A N 1
ATOM 573 C CA . TYR A 1 72 ? -19.613 4.602 13.705 1.00 82.25 72 TYR A CA 1
ATOM 574 C C . TYR A 1 72 ? -19.558 4.158 15.175 1.00 82.25 72 TYR A C 1
ATOM 576 O O . TYR A 1 72 ? -20.579 4.212 15.868 1.00 82.25 72 TYR A O 1
ATOM 584 N N . ILE A 1 73 ? -18.375 3.786 15.682 1.00 78.00 73 ILE A N 1
ATOM 585 C CA . ILE A 1 73 ? -18.185 3.451 17.103 1.00 78.00 73 ILE A CA 1
ATOM 586 C C . ILE A 1 73 ? -18.538 4.651 17.984 1.00 78.00 73 ILE A C 1
ATOM 588 O O . ILE A 1 73 ? -19.301 4.491 18.938 1.00 78.00 73 ILE A O 1
ATOM 592 N N . TYR A 1 74 ? -18.048 5.849 17.653 1.00 75.62 74 TYR A N 1
ATOM 593 C CA . TYR A 1 74 ? -18.372 7.063 18.406 1.00 75.62 74 TYR A CA 1
ATOM 594 C C . TYR A 1 74 ? -19.884 7.309 18.462 1.00 75.62 74 TYR A C 1
ATOM 596 O O . TYR A 1 74 ? -20.434 7.465 19.553 1.00 75.62 74 TYR A O 1
ATOM 604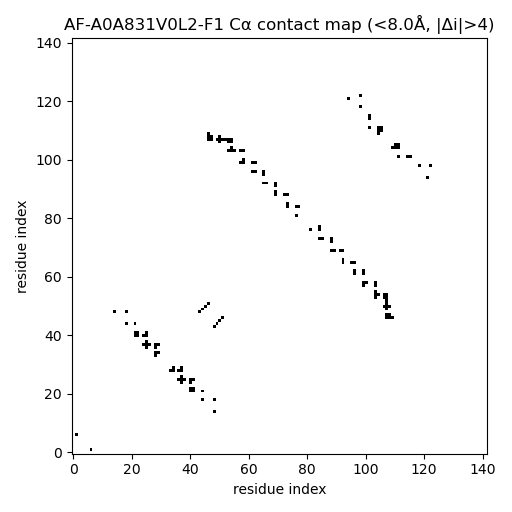 N N . LYS A 1 75 ? -20.580 7.272 17.318 1.00 74.38 75 LYS A N 1
ATOM 605 C CA . LYS A 1 75 ? -22.038 7.486 17.253 1.00 74.38 75 LYS A CA 1
ATOM 606 C C . LYS A 1 75 ? -22.828 6.424 18.020 1.00 74.38 75 LYS A C 1
ATOM 608 O O . LYS A 1 75 ? -23.795 6.762 18.698 1.00 74.38 75 LYS A O 1
ATOM 613 N N . GLY A 1 76 ? -22.415 5.158 17.958 1.00 67.00 76 GLY A N 1
ATOM 614 C CA . GLY A 1 76 ? -23.072 4.071 18.692 1.00 67.00 76 GLY A CA 1
ATOM 615 C C . GLY A 1 76 ? -22.857 4.133 20.209 1.00 67.00 76 GLY A C 1
ATOM 616 O O . GLY A 1 76 ? -23.722 3.726 20.987 1.00 67.00 76 GLY A O 1
ATOM 617 N N . ALA A 1 77 ? -21.717 4.660 20.647 1.00 59.72 77 ALA A N 1
ATOM 618 C CA . ALA A 1 77 ? -21.289 4.616 22.039 1.00 59.72 77 ALA A CA 1
ATOM 619 C C . ALA A 1 77 ? -21.574 5.907 22.833 1.00 59.72 77 ALA A C 1
ATOM 621 O O . ALA A 1 77 ? -21.751 5.840 24.054 1.00 59.72 77 ALA A O 1
ATOM 622 N N . LEU A 1 78 ? -21.752 7.041 22.143 1.00 54.84 78 LEU A N 1
ATOM 623 C CA . LEU A 1 78 ? -22.364 8.270 22.676 1.00 54.84 78 LEU A CA 1
ATOM 624 C C . LEU A 1 78 ? -23.714 8.003 23.370 1.00 54.84 78 LEU A C 1
ATOM 626 O O . LEU A 1 78 ? -24.086 8.698 24.307 1.00 54.84 78 LEU A O 1
ATOM 630 N N . SER A 1 79 ? -24.416 6.931 22.990 1.00 54.16 79 SER A N 1
ATOM 631 C CA . SER A 1 79 ? -25.655 6.502 23.646 1.00 54.16 79 SER A CA 1
ATOM 632 C C . SER A 1 79 ? -25.468 5.877 25.044 1.00 54.16 79 SER A C 1
ATOM 634 O O . SER A 1 79 ? -26.479 5.601 25.693 1.00 54.16 79 SER A O 1
ATOM 636 N N . LYS A 1 80 ? -24.241 5.571 25.507 1.00 58.09 80 LYS A N 1
ATOM 637 C CA . LYS A 1 80 ? -24.025 4.761 26.728 1.00 58.09 80 LYS A CA 1
ATOM 638 C C . LYS A 1 80 ? -22.977 5.268 27.725 1.00 58.09 80 LYS A C 1
ATOM 640 O O . LYS A 1 80 ? -23.182 5.016 28.909 1.00 58.09 80 LYS A O 1
ATOM 645 N N . ASN A 1 81 ? -21.878 5.909 27.306 1.00 56.06 81 ASN A N 1
ATOM 646 C CA . ASN A 1 81 ? -20.926 6.602 28.204 1.00 56.06 81 ASN A CA 1
ATOM 647 C C . ASN A 1 81 ? -19.749 7.214 27.417 1.00 56.06 81 ASN A C 1
ATOM 649 O O . ASN A 1 81 ? -18.885 6.482 26.939 1.00 56.06 81 ASN A O 1
ATOM 653 N N . GLU A 1 82 ? -19.653 8.541 27.328 1.00 59.31 82 GLU A N 1
ATOM 654 C CA . GLU A 1 82 ? -18.594 9.234 26.566 1.00 59.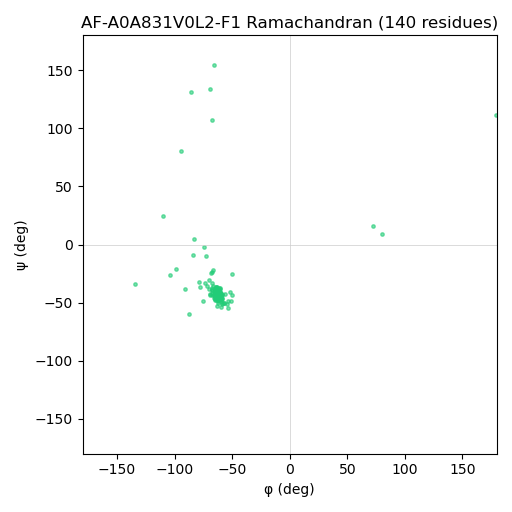31 82 GLU A CA 1
ATOM 655 C C . GLU A 1 82 ? -17.178 9.052 27.147 1.00 59.31 82 GLU A C 1
ATOM 657 O O . GLU A 1 82 ? -16.209 8.924 26.397 1.00 59.31 82 GLU A O 1
ATOM 662 N N . ALA A 1 83 ? -17.044 8.991 28.478 1.00 60.59 83 ALA A N 1
ATOM 663 C CA . ALA A 1 83 ? -15.753 9.113 29.167 1.00 60.59 83 ALA A CA 1
ATOM 664 C C . ALA A 1 83 ? -14.773 7.943 28.939 1.00 60.59 83 ALA A C 1
ATOM 666 O O . ALA A 1 83 ? -13.566 8.118 29.083 1.00 60.59 83 ALA A O 1
ATOM 667 N N . VAL A 1 84 ? -15.270 6.752 28.584 1.00 62.25 84 VAL A N 1
ATOM 668 C CA . VAL A 1 84 ? -14.438 5.545 28.381 1.00 62.25 84 VAL A CA 1
ATOM 669 C C . VAL A 1 84 ? -14.247 5.225 26.897 1.00 62.25 84 VAL A C 1
ATOM 671 O O . VAL A 1 84 ? -13.249 4.629 26.501 1.00 62.25 84 VAL A O 1
ATOM 674 N N . VAL A 1 85 ? -15.187 5.639 26.052 1.00 69.12 85 VAL A N 1
ATOM 675 C CA . VAL A 1 85 ? -15.229 5.250 24.637 1.00 69.12 85 VAL A CA 1
ATOM 676 C C . VAL A 1 85 ? -14.213 6.039 23.819 1.00 69.12 85 VAL A C 1
ATOM 678 O O . VAL A 1 85 ? -13.586 5.472 22.926 1.00 69.12 85 VAL A O 1
ATOM 681 N N . GLY A 1 86 ? -14.010 7.320 24.142 1.00 72.88 86 GLY A N 1
ATOM 682 C CA . GLY A 1 86 ? -13.101 8.193 23.398 1.00 72.88 86 GLY A CA 1
ATOM 683 C C . GLY A 1 86 ? -11.680 7.631 23.250 1.00 72.88 86 GLY A C 1
ATOM 684 O O . GLY A 1 86 ? -11.226 7.475 22.117 1.00 72.88 86 GLY A O 1
ATOM 685 N N . PRO A 1 87 ? -10.995 7.267 24.350 1.00 78.19 87 PRO A N 1
ATOM 686 C CA . PRO A 1 87 ? -9.648 6.697 24.281 1.00 78.19 87 PRO A CA 1
ATOM 687 C C . PRO A 1 87 ? -9.581 5.347 23.551 1.00 78.19 87 PRO A C 1
ATOM 689 O O . PRO A 1 87 ? -8.623 5.078 22.829 1.00 78.19 87 PRO A O 1
ATOM 692 N N . VAL A 1 88 ? -10.597 4.493 23.716 1.00 77.69 88 VAL A N 1
ATOM 693 C CA . VAL A 1 88 ? -10.637 3.159 23.094 1.00 77.69 88 VAL A CA 1
ATOM 694 C C . VAL A 1 88 ? -10.812 3.261 21.579 1.00 77.69 88 VAL A C 1
ATOM 696 O O . VAL A 1 88 ? -10.130 2.560 20.834 1.00 77.69 88 VAL A O 1
ATOM 699 N N . ALA A 1 89 ? -11.691 4.149 21.112 1.00 79.19 89 ALA A N 1
ATOM 700 C CA . ALA A 1 89 ? -11.917 4.367 19.687 1.00 79.19 89 ALA A CA 1
ATOM 701 C C . ALA A 1 89 ? -10.657 4.899 18.982 1.00 79.19 89 ALA A C 1
ATOM 703 O O . ALA A 1 89 ? -10.331 4.445 17.886 1.00 79.19 89 ALA A O 1
ATOM 704 N N . GLU A 1 90 ? -9.900 5.781 19.637 1.00 82.25 90 GLU A N 1
ATOM 705 C CA . GLU A 1 90 ? -8.630 6.278 19.100 1.00 82.25 90 GLU A CA 1
ATOM 706 C C . GLU A 1 90 ? -7.561 5.177 19.031 1.00 82.25 90 GLU A C 1
ATOM 708 O O . GLU A 1 90 ? -6.841 5.057 18.041 1.00 82.25 90 GLU A O 1
ATOM 713 N N . TYR A 1 91 ? -7.503 4.298 20.035 1.00 81.38 91 TYR A N 1
ATOM 714 C CA . TYR A 1 91 ? -6.603 3.143 20.004 1.00 81.38 91 TYR A CA 1
ATOM 715 C C . TYR A 1 91 ? -6.942 2.173 18.859 1.00 81.38 91 TYR A C 1
ATOM 717 O O . TYR A 1 91 ? -6.051 1.706 18.145 1.00 81.38 91 TYR A O 1
ATOM 725 N N . ILE A 1 92 ? -8.236 1.919 18.632 1.00 83.44 92 ILE A N 1
ATOM 726 C CA . ILE A 1 92 ? -8.721 1.123 17.496 1.00 83.44 92 ILE A CA 1
ATOM 727 C C . ILE A 1 92 ? -8.337 1.789 16.167 1.00 83.44 92 ILE A C 1
ATOM 729 O O . ILE A 1 92 ? -7.867 1.093 15.268 1.00 83.44 92 ILE A O 1
ATOM 733 N N . ARG A 1 93 ? -8.472 3.118 16.047 1.00 87.38 93 ARG A N 1
ATOM 734 C CA . ARG A 1 93 ? -8.069 3.878 14.851 1.00 87.38 93 ARG A CA 1
ATOM 735 C C . ARG A 1 93 ? -6.605 3.623 14.492 1.00 87.38 93 ARG A C 1
ATOM 737 O O . ARG A 1 93 ? -6.308 3.250 13.360 1.00 87.38 93 ARG A O 1
ATOM 744 N N . ILE A 1 94 ? -5.703 3.763 15.465 1.00 88.25 94 ILE A N 1
ATOM 745 C CA . ILE A 1 94 ? -4.257 3.570 15.269 1.00 88.25 94 ILE A CA 1
ATOM 746 C C . ILE A 1 94 ? -3.953 2.141 14.807 1.00 88.25 94 ILE A C 1
ATOM 748 O O . ILE A 1 94 ? -3.211 1.946 13.844 1.00 88.25 94 ILE A O 1
ATOM 752 N N . ILE A 1 95 ? -4.549 1.140 15.464 1.00 85.62 95 ILE A N 1
ATOM 753 C CA . ILE A 1 95 ? -4.384 -0.268 15.083 1.00 85.62 95 ILE A CA 1
ATOM 754 C C . ILE A 1 95 ? -4.859 -0.503 13.651 1.00 85.62 95 ILE A C 1
ATOM 756 O O . ILE A 1 95 ? -4.166 -1.149 12.867 1.00 85.62 95 ILE A O 1
ATOM 760 N N . LEU A 1 96 ? -6.032 0.014 13.293 1.00 87.69 96 LEU A N 1
ATOM 761 C CA . LEU A 1 96 ? -6.592 -0.202 11.968 1.00 87.69 96 LEU A CA 1
ATOM 762 C C . LEU A 1 96 ? -5.782 0.501 10.876 1.00 87.69 96 LEU A C 1
ATOM 764 O O . LEU A 1 96 ? -5.576 -0.087 9.817 1.00 87.69 96 LEU A O 1
ATOM 768 N N . TYR A 1 97 ? -5.247 1.698 11.128 1.00 91.50 97 TYR A N 1
ATOM 769 C CA . TYR A 1 97 ? -4.303 2.327 10.203 1.00 91.50 97 TYR A CA 1
ATOM 770 C C . TYR A 1 97 ? -3.039 1.486 10.019 1.00 91.50 97 TYR A C 1
ATOM 772 O O . TYR A 1 97 ? -2.589 1.312 8.889 1.00 91.50 97 TYR A O 1
ATOM 780 N N . LEU A 1 98 ? -2.493 0.911 11.094 1.00 88.81 98 LEU A N 1
ATOM 781 C CA . LEU A 1 98 ? -1.331 0.022 11.011 1.00 88.81 98 LEU A CA 1
ATOM 782 C C . LEU A 1 98 ? -1.627 -1.221 10.151 1.00 88.81 98 LEU A C 1
ATOM 784 O O . LEU A 1 98 ? -0.793 -1.626 9.335 1.00 88.81 98 LEU A O 1
ATOM 788 N N . VAL A 1 99 ? -2.826 -1.797 10.299 1.00 88.12 99 VAL A N 1
ATOM 789 C CA . VAL A 1 99 ? -3.303 -2.917 9.472 1.00 88.12 99 VAL A CA 1
ATOM 790 C C . VAL A 1 99 ? -3.410 -2.505 8.006 1.00 88.12 99 VAL A C 1
ATOM 792 O O . VAL A 1 99 ? -2.879 -3.206 7.147 1.00 88.12 99 VAL A O 1
ATOM 795 N N . VAL A 1 100 ? -4.033 -1.359 7.717 1.00 91.00 100 VAL A N 1
ATOM 796 C CA . VAL A 1 100 ? -4.168 -0.834 6.349 1.00 91.00 100 VAL A CA 1
ATOM 797 C C . VAL A 1 100 ? -2.800 -0.614 5.710 1.00 91.00 100 VAL A C 1
ATOM 799 O O . VAL A 1 100 ? -2.587 -1.058 4.587 1.00 91.00 100 VAL A O 1
ATOM 802 N N . VAL A 1 101 ? -1.860 0.018 6.419 1.00 90.88 101 VAL A N 1
ATOM 803 C CA . VAL A 1 101 ? -0.508 0.275 5.902 1.00 90.88 101 VAL A CA 1
ATOM 804 C C . VAL A 1 101 ? 0.222 -1.031 5.618 1.00 90.88 101 VAL A C 1
ATOM 806 O O . VAL A 1 101 ? 0.802 -1.185 4.547 1.00 90.88 101 VAL A O 1
ATOM 809 N N . THR A 1 102 ? 0.176 -1.994 6.539 1.00 89.88 102 THR A N 1
ATOM 810 C CA . THR A 1 102 ? 0.869 -3.275 6.342 1.00 89.88 102 THR A CA 1
ATOM 811 C C . THR A 1 102 ? 0.278 -4.051 5.174 1.00 89.88 102 THR A C 1
ATOM 813 O O . THR A 1 102 ? 1.022 -4.572 4.349 1.00 89.88 102 THR A O 1
ATOM 816 N N . PHE A 1 103 ? -1.049 -4.067 5.052 1.00 88.69 103 PHE A N 1
ATOM 817 C CA . PHE A 1 103 ? -1.724 -4.672 3.911 1.00 88.69 103 PHE A CA 1
ATOM 818 C C . PHE A 1 103 ? -1.375 -3.960 2.595 1.00 88.69 103 PHE A C 1
ATOM 820 O O . PHE A 1 103 ? -1.066 -4.613 1.602 1.00 88.69 103 PHE A O 1
ATOM 827 N N . ALA A 1 104 ? -1.356 -2.626 2.578 1.00 89.00 104 ALA A N 1
ATOM 828 C CA . ALA A 1 104 ? -0.981 -1.851 1.400 1.00 89.00 104 ALA A CA 1
ATOM 829 C C . ALA A 1 104 ? 0.467 -2.131 0.962 1.00 89.00 104 ALA A C 1
ATOM 831 O O . ALA A 1 104 ? 0.736 -2.212 -0.235 1.00 89.00 104 ALA A O 1
ATOM 832 N N . LEU A 1 105 ? 1.393 -2.281 1.915 1.00 90.06 105 LEU A N 1
ATOM 833 C CA . LEU A 1 105 ? 2.796 -2.610 1.649 1.00 90.06 105 LEU A CA 1
ATOM 834 C C . LEU A 1 105 ? 2.954 -4.034 1.097 1.00 90.06 105 LEU A C 1
ATOM 836 O O . LEU A 1 105 ? 3.699 -4.223 0.137 1.00 90.06 105 LEU A O 1
ATOM 840 N N . ASP A 1 106 ? 2.218 -5.003 1.652 1.00 89.25 106 ASP A N 1
ATOM 841 C CA . ASP A 1 106 ? 2.185 -6.388 1.161 1.00 89.25 106 ASP A CA 1
ATOM 842 C C . ASP A 1 106 ? 1.726 -6.452 -0.301 1.00 89.25 106 ASP A C 1
ATOM 844 O O . ASP A 1 106 ? 2.407 -6.987 -1.175 1.00 89.25 106 ASP A O 1
ATOM 848 N N . GLN A 1 107 ? 0.599 -5.799 -0.600 1.00 87.50 107 GLN A N 1
ATOM 849 C CA . GLN A 1 107 ? 0.070 -5.701 -1.963 1.00 87.50 107 GLN A CA 1
ATOM 850 C C . GLN A 1 107 ? 0.968 -4.866 -2.890 1.00 87.50 107 GLN A C 1
ATOM 852 O O . GLN A 1 107 ? 0.914 -5.019 -4.114 1.00 87.50 107 GLN A O 1
ATOM 857 N N . GLY A 1 108 ? 1.800 -4.001 -2.307 1.00 82.88 108 GLY A N 1
ATOM 858 C CA . GLY A 1 108 ? 2.860 -3.259 -2.977 1.00 82.88 108 GLY A CA 1
ATOM 859 C C . GLY A 1 108 ? 4.087 -4.102 -3.339 1.00 82.88 108 GLY A C 1
ATOM 860 O O . GLY A 1 108 ? 5.010 -3.574 -3.946 1.00 82.88 108 GLY A O 1
ATOM 861 N N . GLY A 1 109 ? 4.119 -5.393 -2.989 1.00 80.62 109 GLY A N 1
ATOM 862 C CA . GLY A 1 109 ? 5.240 -6.292 -3.281 1.00 80.62 109 GLY A CA 1
ATOM 863 C C . GLY A 1 109 ? 6.414 -6.159 -2.308 1.00 80.62 109 GLY A C 1
ATOM 864 O O . GLY A 1 109 ? 7.473 -6.744 -2.537 1.00 80.62 109 GLY A O 1
ATOM 865 N N . ILE A 1 110 ? 6.246 -5.404 -1.217 1.00 83.12 110 ILE A N 1
ATOM 866 C CA . ILE A 1 110 ? 7.247 -5.289 -0.158 1.00 83.12 110 ILE A CA 1
ATOM 867 C C . ILE A 1 110 ? 7.041 -6.441 0.822 1.00 83.12 110 ILE A C 1
ATOM 869 O O . ILE A 1 110 ? 5.935 -6.679 1.300 1.00 83.12 110 ILE A O 1
ATOM 873 N N . ASN A 1 111 ? 8.122 -7.140 1.169 1.00 84.38 111 ASN A N 1
ATOM 874 C CA . ASN A 1 111 ? 8.058 -8.191 2.177 1.00 84.38 111 ASN A CA 1
ATOM 875 C C . ASN A 1 111 ? 7.760 -7.583 3.554 1.00 84.38 111 ASN A C 1
ATOM 877 O O . ASN A 1 111 ? 8.627 -6.982 4.189 1.00 84.38 111 ASN A O 1
ATOM 881 N N . VAL A 1 112 ? 6.534 -7.792 4.023 1.00 84.62 112 VAL A N 1
ATOM 882 C CA . VAL A 1 112 ? 6.056 -7.342 5.333 1.00 84.62 112 VAL A CA 1
ATOM 883 C C . VAL A 1 112 ? 5.828 -8.492 6.308 1.00 84.62 112 VAL A C 1
ATOM 885 O O . VAL A 1 112 ? 5.044 -8.363 7.247 1.00 84.62 112 VAL A O 1
ATOM 888 N N . SER A 1 113 ? 6.501 -9.627 6.117 1.00 85.19 113 SER A N 1
ATOM 889 C CA . SER A 1 113 ? 6.353 -10.814 6.975 1.00 85.19 113 SER A CA 1
ATOM 890 C C . SER A 1 113 ? 6.483 -10.488 8.467 1.00 85.19 113 SER A C 1
ATOM 892 O O . SER A 1 113 ? 5.658 -10.923 9.267 1.00 85.19 113 SER A O 1
ATOM 894 N N . THR A 1 114 ? 7.455 -9.653 8.843 1.00 81.25 114 THR A N 1
ATOM 895 C CA . THR A 1 114 ? 7.652 -9.215 10.232 1.00 81.25 114 THR A CA 1
ATOM 896 C C . THR A 1 114 ? 6.482 -8.377 10.751 1.00 81.25 114 THR A C 1
ATOM 898 O O . THR A 1 114 ? 5.964 -8.655 11.829 1.00 81.25 114 THR A O 1
ATOM 901 N N . LEU A 1 115 ? 6.020 -7.387 9.979 1.00 80.44 115 LEU A N 1
ATOM 902 C CA . LEU A 1 115 ? 4.874 -6.547 10.353 1.00 80.44 115 LEU A CA 1
ATOM 903 C C . LEU A 1 115 ? 3.589 -7.377 10.457 1.00 80.44 115 LEU A C 1
ATOM 905 O O . LEU A 1 115 ? 2.827 -7.240 11.411 1.00 80.44 115 LEU A O 1
ATOM 909 N N . THR A 1 116 ? 3.382 -8.295 9.515 1.00 83.44 116 THR A N 1
ATOM 910 C CA . THR A 1 116 ? 2.218 -9.187 9.474 1.00 83.44 116 THR A CA 1
ATOM 911 C C . THR A 1 11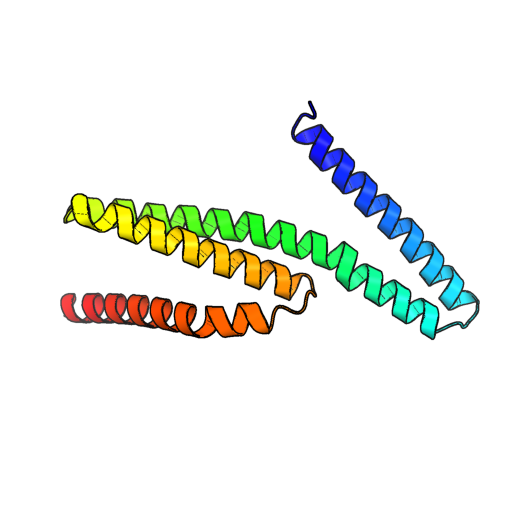6 ? 2.210 -10.144 10.662 1.00 83.44 116 THR A C 1
ATOM 913 O O . THR A 1 116 ? 1.165 -10.341 11.281 1.00 83.44 116 THR A O 1
ATOM 916 N N . ALA A 1 117 ? 3.366 -10.692 11.045 1.00 84.88 117 ALA A N 1
ATOM 917 C CA . ALA A 1 117 ? 3.488 -11.539 12.230 1.00 84.88 117 ALA A CA 1
ATOM 918 C C . ALA A 1 117 ? 3.122 -10.783 13.520 1.00 84.88 117 ALA A C 1
ATOM 920 O O . ALA A 1 117 ? 2.467 -11.346 14.394 1.00 84.88 117 ALA A O 1
ATOM 921 N N . MET A 1 118 ? 3.484 -9.499 13.622 1.00 81.19 118 MET A N 1
ATOM 922 C CA . MET A 1 118 ? 3.116 -8.644 14.759 1.00 81.19 118 MET A CA 1
ATOM 923 C C . MET A 1 118 ? 1.636 -8.237 14.748 1.00 81.19 118 MET A C 1
ATOM 925 O O . MET A 1 118 ? 1.026 -8.103 15.807 1.00 81.19 118 MET A O 1
ATOM 929 N N . LEU A 1 119 ? 1.048 -8.058 13.564 1.00 80.00 119 LEU A N 1
ATOM 930 C CA . LEU A 1 119 ? -0.357 -7.682 13.401 1.00 80.00 119 LEU A CA 1
ATOM 931 C C . LEU A 1 119 ? -1.331 -8.842 13.574 1.00 80.00 119 LEU A C 1
ATOM 933 O O . LEU A 1 119 ? -2.436 -8.631 14.064 1.00 80.00 119 LEU A O 1
ATOM 937 N N . THR A 1 120 ? -0.936 -10.058 13.202 1.00 80.88 120 THR A N 1
ATOM 938 C CA . THR A 1 120 ? -1.815 -11.236 13.213 1.00 80.88 120 THR A CA 1
ATOM 939 C C . THR A 1 120 ? -2.532 -11.429 14.562 1.00 80.88 120 THR A C 1
ATOM 941 O O . THR A 1 120 ? -3.759 -11.559 14.555 1.00 80.88 120 THR A O 1
ATOM 944 N N . PRO A 1 121 ? -1.854 -11.374 15.731 1.00 81.12 121 PRO A N 1
ATOM 945 C CA . PRO A 1 121 ? -2.530 -11.461 17.028 1.00 81.12 121 PRO A CA 1
ATOM 946 C C . PRO A 1 121 ? -3.552 -10.339 17.258 1.00 81.12 121 PRO A C 1
ATOM 948 O O . PRO A 1 121 ? -4.619 -10.574 17.822 1.00 81.12 121 PRO A O 1
ATOM 951 N N . ILE A 1 122 ? -3.245 -9.125 16.794 1.00 77.50 122 ILE A N 1
ATOM 952 C CA . ILE A 1 122 ? -4.098 -7.941 16.946 1.00 77.50 122 ILE A CA 1
ATOM 953 C C . ILE A 1 122 ? -5.358 -8.082 16.081 1.00 77.50 122 ILE A C 1
ATOM 955 O O . ILE A 1 122 ? -6.468 -7.838 16.557 1.00 77.50 122 ILE A O 1
ATOM 959 N N . THR A 1 123 ? -5.213 -8.549 14.838 1.00 75.06 123 THR A N 1
ATOM 960 C CA . THR A 1 123 ? -6.332 -8.810 13.921 1.00 75.06 123 THR A CA 1
ATOM 961 C C . THR A 1 123 ? -7.270 -9.890 14.462 1.00 75.06 123 THR A C 1
ATOM 963 O O . THR A 1 123 ? -8.491 -9.720 14.415 1.00 75.06 123 THR A O 1
ATOM 966 N N . TRP A 1 124 ? -6.734 -10.975 15.032 1.00 79.31 124 TRP A N 1
ATOM 967 C CA . TRP A 1 124 ? -7.550 -11.999 15.696 1.00 79.31 124 TRP A CA 1
ATOM 968 C C . TRP A 1 124 ? -8.256 -11.462 16.942 1.00 79.31 124 TRP A C 1
ATOM 970 O O . TRP A 1 124 ? -9.429 -11.773 17.147 1.00 79.31 124 TRP A O 1
ATOM 980 N N . GLY A 1 125 ? -7.593 -10.609 17.729 1.00 78.62 125 GLY A N 1
ATOM 981 C CA . GLY A 1 125 ? -8.209 -9.924 18.867 1.00 78.62 125 GLY A CA 1
ATOM 982 C C . GLY A 1 125 ? -9.404 -9.060 18.454 1.00 78.62 125 GLY A C 1
ATOM 983 O O . GLY A 1 125 ? -10.478 -9.162 19.049 1.00 78.62 125 GLY A O 1
ATOM 984 N N . LEU A 1 126 ? -9.254 -8.269 17.386 1.00 74.31 126 LEU A N 1
ATOM 985 C CA . LEU A 1 126 ? -10.340 -7.450 16.843 1.00 74.31 126 LEU A CA 1
ATOM 986 C C . LEU A 1 126 ? -11.485 -8.319 16.297 1.00 74.31 126 LEU A C 1
ATOM 988 O O . LEU A 1 126 ? -12.654 -8.065 16.583 1.00 74.31 126 LEU A O 1
ATOM 992 N N . THR A 1 127 ? -11.154 -9.379 15.556 1.00 77.31 127 THR A N 1
ATOM 993 C CA . THR A 1 127 ? -12.138 -10.317 14.994 1.00 77.31 127 THR A CA 1
ATOM 994 C C . THR A 1 127 ? -12.951 -10.985 16.101 1.00 77.31 127 THR A C 1
ATOM 996 O O . THR A 1 127 ? -14.179 -11.018 16.031 1.00 77.31 127 THR A O 1
ATOM 999 N N . ALA A 1 128 ? -12.292 -11.456 17.163 1.00 78.31 128 ALA A N 1
ATOM 1000 C CA . ALA A 1 128 ? -12.957 -12.054 18.315 1.00 78.31 128 ALA A CA 1
ATOM 1001 C C . ALA A 1 128 ? -13.905 -11.064 19.011 1.00 78.31 128 ALA A C 1
ATOM 1003 O O . ALA A 1 128 ? -15.024 -11.438 19.363 1.00 78.31 128 ALA A O 1
ATOM 1004 N N . ALA A 1 129 ? -13.499 -9.798 19.156 1.00 72.81 129 ALA A N 1
ATOM 1005 C CA . ALA A 1 129 ? -14.349 -8.756 19.727 1.00 72.81 129 ALA A CA 1
ATOM 1006 C C . ALA A 1 129 ? -15.608 -8.508 18.877 1.00 72.81 129 ALA A C 1
ATOM 1008 O O . ALA A 1 129 ? -16.714 -8.471 19.417 1.00 72.81 129 ALA A O 1
ATOM 1009 N N . VAL A 1 130 ? -15.465 -8.405 17.551 1.00 73.62 130 VAL A N 1
ATOM 1010 C CA . VAL A 1 130 ? -16.603 -8.231 16.631 1.00 73.62 130 VAL A CA 1
ATOM 1011 C C . VAL A 1 130 ? -17.552 -9.428 16.703 1.00 73.62 130 VAL A C 1
ATOM 1013 O O . VAL A 1 130 ? -18.760 -9.245 16.852 1.00 73.62 130 VAL A O 1
ATOM 1016 N N . VAL A 1 131 ? -17.023 -10.654 16.666 1.00 81.19 131 VAL A N 1
ATOM 1017 C CA . VAL A 1 131 ? -17.832 -11.876 16.784 1.00 81.19 131 VAL A CA 1
ATOM 1018 C C . VAL A 1 131 ? -18.575 -11.914 18.121 1.00 81.19 131 VAL A C 1
ATOM 1020 O O . VAL A 1 131 ? -19.771 -12.197 18.140 1.00 81.19 131 VAL A O 1
ATOM 1023 N N . ALA A 1 132 ? -17.917 -11.576 19.232 1.00 77.25 132 ALA A N 1
ATOM 1024 C CA . ALA A 1 132 ? -18.551 -11.542 20.548 1.00 77.25 132 ALA A CA 1
ATOM 1025 C C . ALA A 1 132 ? -19.717 -10.542 20.610 1.00 77.25 132 ALA A C 1
ATOM 1027 O O . ALA A 1 132 ? -20.777 -10.865 21.150 1.00 77.25 132 ALA A O 1
ATOM 1028 N N . VAL A 1 133 ? -19.553 -9.352 20.021 1.00 77.25 133 VAL A N 1
ATOM 1029 C CA . VAL A 1 133 ? -20.616 -8.338 19.943 1.00 77.25 133 VAL A CA 1
ATOM 1030 C C . VAL A 1 133 ? -21.797 -8.838 19.109 1.00 77.25 133 VAL A C 1
ATOM 1032 O O . VAL A 1 133 ? -22.939 -8.734 19.557 1.00 77.25 133 VAL A O 1
ATOM 1035 N N . LEU A 1 134 ? -21.537 -9.436 17.942 1.00 79.31 134 LEU A N 1
ATOM 1036 C CA . LEU A 1 134 ? -22.585 -9.990 17.079 1.00 79.31 134 LEU A CA 1
ATOM 1037 C C . LEU A 1 134 ? -23.364 -11.117 17.772 1.00 79.31 134 LEU A C 1
ATOM 1039 O O . LEU A 1 134 ? -24.591 -11.167 17.686 1.00 79.31 134 LEU A O 1
ATOM 1043 N N . VAL A 1 135 ? -22.671 -11.998 18.501 1.00 86.62 135 VAL A N 1
ATOM 1044 C CA . VAL A 1 135 ? -23.306 -13.068 19.286 1.00 86.62 135 VAL A CA 1
ATOM 1045 C C . VAL A 1 135 ? -24.164 -12.484 20.411 1.00 86.62 135 VAL A C 1
ATOM 1047 O O . VAL A 1 135 ? -25.302 -12.915 20.593 1.00 86.62 135 VAL A O 1
ATOM 1050 N N . LEU A 1 136 ? -23.668 -11.478 21.137 1.00 81.25 136 LEU A N 1
ATOM 1051 C CA . LEU A 1 136 ? -24.429 -10.800 22.192 1.00 81.25 136 LEU A CA 1
ATOM 1052 C C . LEU A 1 136 ? -25.702 -10.133 21.658 1.00 81.25 136 LEU A C 1
ATOM 1054 O O . LEU A 1 136 ? -26.753 -10.240 22.291 1.00 81.25 136 LEU A O 1
ATOM 1058 N N . GLU A 1 137 ? -25.639 -9.465 20.503 1.00 78.44 137 GLU A N 1
ATOM 1059 C CA . GLU A 1 137 ? -26.828 -8.898 19.856 1.00 78.44 137 GLU A CA 1
ATOM 1060 C C . GLU A 1 137 ? -27.819 -9.974 19.404 1.00 78.44 137 GLU A C 1
ATOM 1062 O O . GLU A 1 137 ? -29.025 -9.814 19.607 1.00 78.44 137 GLU A O 1
ATOM 1067 N N . ALA A 1 138 ? -27.333 -11.077 18.829 1.00 82.69 138 ALA A N 1
ATOM 1068 C CA . ALA A 1 138 ? -28.175 -12.191 18.403 1.00 82.69 138 ALA A CA 1
ATOM 1069 C C . ALA A 1 138 ? -28.901 -12.857 19.584 1.00 82.69 138 ALA A C 1
ATOM 1071 O O . ALA A 1 138 ? -30.074 -13.207 19.460 1.00 82.69 138 ALA A O 1
ATOM 1072 N N . VAL A 1 139 ? -28.234 -12.993 20.736 1.00 83.88 139 VAL A N 1
ATOM 1073 C CA . VAL A 1 139 ? -28.843 -13.527 21.964 1.00 83.88 139 VAL A CA 1
ATOM 1074 C C . VAL A 1 139 ? -29.855 -12.547 22.557 1.00 83.88 139 VAL A C 1
ATOM 1076 O O . VAL A 1 139 ? -30.902 -12.982 23.008 1.00 83.88 139 VAL A O 1
ATOM 1079 N N . ARG A 1 140 ? -29.596 -11.233 22.516 1.00 76.38 140 ARG A N 1
ATOM 1080 C CA . ARG A 1 140 ? -30.526 -10.205 23.026 1.00 76.38 140 ARG A CA 1
ATOM 1081 C C . ARG A 1 140 ? -31.816 -10.047 22.220 1.00 76.38 140 ARG A C 1
ATOM 1083 O O . ARG A 1 140 ? -32.779 -9.505 22.751 1.00 76.38 140 ARG A O 1
ATOM 1090 N N . LYS A 1 141 ? -31.804 -10.413 20.935 1.00 64.12 141 LYS A N 1
ATOM 1091 C CA . LYS A 1 141 ? -32.987 -10.374 20.058 1.00 64.12 141 LYS A CA 1
ATOM 1092 C C . LYS A 1 141 ? -33.870 -11.626 20.174 1.00 64.12 141 LYS A C 1
ATOM 1094 O O . LYS A 1 141 ? -34.948 -11.628 19.583 1.00 64.12 141 LYS A O 1
ATOM 1099 N N . LYS A 1 142 ? -33.420 -12.665 20.883 1.00 50.22 142 LYS A N 1
ATOM 1100 C CA . LYS A 1 142 ? -34.235 -13.819 21.292 1.00 50.22 142 LYS A CA 1
ATOM 1101 C C . LYS A 1 142 ? -34.836 -13.580 22.670 1.00 50.22 142 LYS A C 1
ATOM 1103 O O . LYS A 1 142 ? -35.963 -14.077 22.870 1.00 50.22 142 LYS A O 1
#

Solvent-accessible surface area (backbone atoms only — not comparable to full-atom values): 7554 Å² total; per-residue (Å²): 131,79,52,73,69,56,47,54,51,49,54,51,48,53,52,50,53,53,49,53,53,45,50,52,52,26,53,50,25,54,75,74,68,37,59,67,59,23,54,52,40,51,50,48,44,49,36,59,53,52,7,48,52,44,23,52,54,42,36,55,54,38,50,54,50,44,52,54,52,40,51,48,49,51,66,65,37,64,79,77,49,59,89,66,47,58,66,53,44,53,52,50,44,55,52,48,51,52,50,34,50,51,52,16,38,43,68,15,64,43,92,41,66,69,61,48,63,68,39,49,64,55,53,50,51,52,49,52,52,53,52,52,52,54,50,53,53,58,58,70,75,106

Mean predicted aligned error: 8.66 Å

Sequence (142 aa):
GYTPSEFFGSVAAWLTYLLFILLAVAYLASNFGNVEVYQWVMSAVEVYLFGFVKFFMISIIGFILVDGFVEYIYKGALSKNEAVVGPVAEYIRIILYLVVVTFALDQGGINVSTLTAMLTPITWGLTAAVVAVLVLEAVRKK

pLDDT: mean 84.44, std 9.93, range [50.22, 95.25]

Secondary structure (DSSP, 8-state):
---HHHHHHHHHHHHHHHHHHHHHHHHHHHHTT-HHHHHHHHHHIIIIIIHHHHHHHHHHHHHHHHHHHHHHHHHHHTTT-HHHHHHHHHHHHHHHHHHHHHHHHHHTT---HHHHHHHHHHHHHHHHHHHHHHHHHHHHT-

Foldseek 3Di:
DDDPVRVVVVVVVVLVVLLVVLVVQLVVCVVVVNVVSNVVSVVCCVQPNVLVVQLVVLLVVQLVVLVVVLVVQCVVCVVPDDPPSVVVSVVSSVLSSLVSNLVSNVSSVHPSVVSCVVNVVVVVVVVVVVVVVVVVVVVVVD